Protein AF-A0A3D1LFY0-F1 (afdb_monomer_lite)

Secondary structure (DSSP, 8-state):
-------BS-TTSPPP-B-SS-SSB----SS-----TT-------SB-

Radius of gyration: 13.55 Å; chains: 1; bounding box: 28×20×37 Å

Sequence (48 aa):
MPKIKIHYFSPDAPRLQLTKTGDWIDLYCAQDMTLHAGDFALVPLGVS

Structure (mmCIF, N/CA/C/O backbone):
data_AF-A0A3D1LFY0-F1
#
_entry.id   AF-A0A3D1LFY0-F1
#
loop_
_atom_site.group_PDB
_atom_site.id
_atom_site.type_symbol
_atom_site.label_atom_id
_atom_site.label_alt_id
_atom_site.label_comp_id
_atom_site.label_asym_id
_atom_site.label_entity_id
_atom_site.label_seq_id
_atom_site.pdbx_PDB_ins_code
_atom_site.Cartn_x
_atom_site.Cartn_y
_atom_site.Cartn_z
_atom_site.occupancy
_atom_site.B_iso_or_equiv
_atom_site.auth_seq_id
_atom_site.auth_comp_id
_atom_site.auth_asym_id
_atom_site.auth_atom_id
_atom_site.pdbx_PDB_model_num
ATOM 1 N N . MET A 1 1 ? -18.564 -2.800 19.365 1.00 78.88 1 MET A N 1
ATOM 2 C CA . MET A 1 1 ? -18.038 -2.948 17.991 1.00 78.88 1 MET A CA 1
ATOM 3 C C . MET A 1 1 ? -16.593 -3.418 18.079 1.00 78.88 1 MET A C 1
ATOM 5 O O . MET A 1 1 ? -15.884 -2.887 18.936 1.00 78.88 1 MET A O 1
ATOM 9 N N . PRO A 1 2 ? -16.170 -4.416 17.286 1.00 88.94 2 PRO A N 1
ATOM 10 C CA . PRO A 1 2 ? -14.773 -4.840 17.251 1.00 88.94 2 PRO A CA 1
ATOM 11 C C . PRO A 1 2 ? -13.880 -3.676 16.807 1.00 88.94 2 PRO A C 1
ATOM 13 O O . PRO A 1 2 ? -14.292 -2.836 16.009 1.00 88.94 2 PRO A O 1
ATOM 16 N N . LYS A 1 3 ?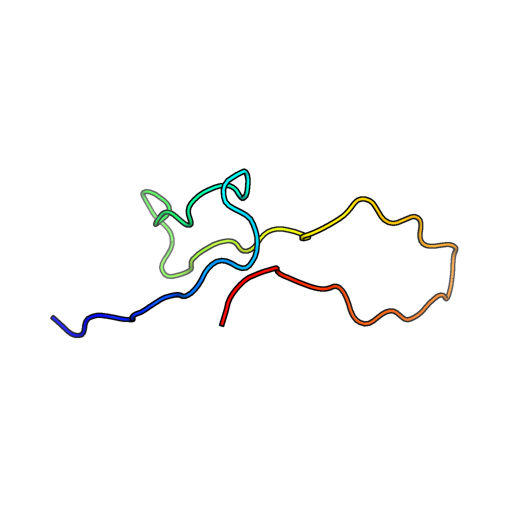 -12.668 -3.608 17.360 1.00 91.69 3 LYS A N 1
ATOM 17 C CA . LYS A 1 3 ? -11.657 -2.609 16.998 1.00 91.69 3 LYS A CA 1
ATOM 18 C C . LYS A 1 3 ? -10.463 -3.328 16.393 1.00 91.69 3 LYS A C 1
ATOM 20 O O . LYS A 1 3 ? -9.928 -4.240 17.019 1.00 91.69 3 LYS A O 1
ATOM 25 N N . ILE A 1 4 ? -10.039 -2.889 15.215 1.00 92.94 4 ILE A N 1
ATOM 26 C CA . ILE A 1 4 ? -8.820 -3.367 14.565 1.00 92.94 4 ILE A CA 1
ATOM 27 C C . ILE A 1 4 ? -7.696 -2.401 14.942 1.00 92.94 4 ILE A C 1
ATOM 29 O O . ILE A 1 4 ? -7.849 -1.185 14.816 1.00 92.94 4 ILE A O 1
ATOM 33 N N . LYS A 1 5 ? -6.590 -2.933 15.466 1.00 94.75 5 LYS A N 1
ATOM 34 C CA . LYS A 1 5 ? -5.363 -2.159 15.684 1.00 94.75 5 LYS A CA 1
ATOM 35 C C . LYS A 1 5 ? -4.546 -2.232 14.404 1.00 94.75 5 LYS A C 1
ATOM 37 O O . LYS A 1 5 ? -4.416 -3.316 13.855 1.00 94.75 5 LYS A O 1
ATOM 42 N N . ILE A 1 6 ? -4.024 -1.097 13.959 1.00 95.62 6 ILE A N 1
ATOM 43 C CA . ILE A 1 6 ? -3.267 -0.999 12.711 1.00 95.62 6 ILE A CA 1
ATOM 44 C C . ILE A 1 6 ? -1.940 -0.327 13.030 1.00 95.62 6 ILE A C 1
ATOM 46 O O . ILE A 1 6 ? -1.926 0.791 13.557 1.00 95.62 6 ILE A O 1
ATOM 50 N N . HIS A 1 7 ? -0.838 -1.004 12.728 1.00 96.62 7 HIS A N 1
ATOM 51 C CA . HIS A 1 7 ? 0.488 -0.408 12.742 1.00 96.62 7 HIS A CA 1
ATOM 52 C C . HIS A 1 7 ? 0.796 0.179 11.365 1.00 96.62 7 HIS A C 1
ATOM 54 O O . HIS A 1 7 ? 0.517 -0.445 10.349 1.00 96.62 7 HIS A O 1
ATOM 60 N N . TYR A 1 8 ? 1.365 1.383 11.340 1.00 97.50 8 TYR A N 1
ATOM 61 C CA . TYR A 1 8 ? 1.787 2.053 10.112 1.00 97.50 8 TYR A CA 1
ATOM 62 C C . TYR A 1 8 ? 3.306 2.142 10.126 1.00 97.50 8 TYR A C 1
ATOM 64 O O . TYR A 1 8 ? 3.872 2.677 11.080 1.00 97.50 8 TYR A O 1
ATOM 72 N N . PHE A 1 9 ? 3.948 1.643 9.071 1.00 96.62 9 PHE A N 1
ATOM 73 C CA . PHE A 1 9 ? 5.412 1.598 8.986 1.00 96.62 9 PHE A CA 1
ATOM 74 C C . PHE A 1 9 ? 6.045 2.953 8.629 1.00 96.62 9 PHE A C 1
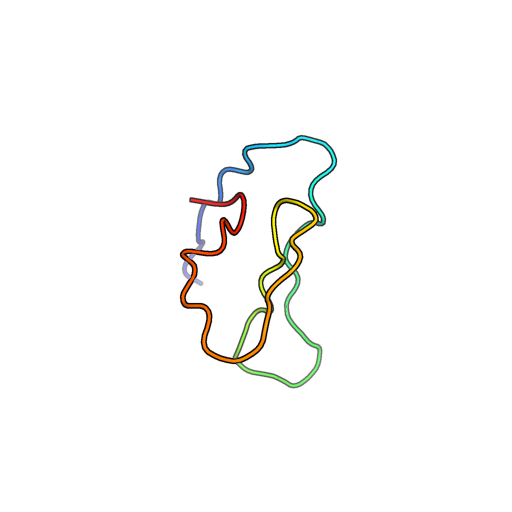ATOM 76 O O . PHE A 1 9 ? 7.248 3.124 8.804 1.00 96.62 9 PHE A O 1
ATOM 83 N N . SER A 1 10 ? 5.249 3.924 8.164 1.00 95.12 10 SER A N 1
ATOM 84 C CA . SER A 1 10 ? 5.678 5.303 7.903 1.00 95.12 10 SER A CA 1
ATOM 85 C C . SER A 1 10 ? 4.754 6.305 8.609 1.00 95.12 10 SER A C 1
ATOM 87 O O . SER A 1 10 ? 3.531 6.122 8.579 1.00 95.12 10 SER A O 1
ATOM 89 N N . PRO A 1 11 ? 5.294 7.372 9.233 1.00 93.44 11 PRO A N 1
ATOM 90 C CA . PRO A 1 11 ? 4.481 8.442 9.811 1.00 93.44 11 PRO A CA 1
ATOM 91 C C . PRO A 1 11 ? 3.723 9.250 8.748 1.00 93.44 11 PRO A C 1
ATOM 93 O O . PRO A 1 11 ? 2.653 9.776 9.053 1.00 93.44 11 PRO A O 1
ATOM 96 N N . ASP A 1 12 ? 4.241 9.287 7.519 1.00 92.62 12 ASP A N 1
ATOM 97 C CA . ASP A 1 12 ? 3.678 10.045 6.396 1.00 92.62 12 ASP A CA 1
ATOM 98 C C . ASP A 1 12 ? 2.619 9.248 5.617 1.00 92.62 12 ASP A C 1
ATOM 100 O O . ASP A 1 12 ? 1.987 9.769 4.698 1.00 92.62 12 ASP A O 1
ATOM 104 N N . ALA A 1 13 ? 2.404 7.977 5.976 1.00 93.81 13 ALA A N 1
ATOM 105 C CA . ALA A 1 13 ? 1.411 7.138 5.322 1.00 93.81 13 ALA A CA 1
ATOM 106 C C . ALA A 1 13 ? -0.013 7.697 5.526 1.00 93.81 13 ALA A C 1
ATOM 108 O O . ALA A 1 13 ? -0.394 8.039 6.658 1.00 93.81 13 ALA A O 1
ATOM 109 N N . PRO A 1 14 ? -0.844 7.738 4.467 1.00 93.12 14 PRO A N 1
ATOM 110 C CA . PRO A 1 14 ? -2.232 8.153 4.590 1.00 93.12 14 PRO A CA 1
ATOM 111 C C . PRO A 1 14 ? -2.981 7.211 5.536 1.00 93.12 14 PRO A C 1
ATOM 113 O O . PRO A 1 14 ? -2.849 5.986 5.478 1.00 93.12 14 PRO A O 1
ATOM 116 N N . ARG A 1 15 ? -3.783 7.785 6.437 1.00 94.31 15 ARG A N 1
ATOM 117 C CA . ARG A 1 15 ? -4.579 6.994 7.380 1.00 94.31 15 ARG A CA 1
ATOM 118 C C . ARG A 1 15 ? -5.771 6.378 6.665 1.00 94.31 15 ARG A C 1
ATOM 120 O O . ARG A 1 15 ? -6.501 7.085 5.973 1.00 94.31 15 ARG A O 1
ATOM 127 N N . LEU A 1 16 ? -5.977 5.080 6.882 1.00 95.19 16 LEU A N 1
ATOM 128 C CA . LEU A 1 16 ? -7.128 4.359 6.353 1.00 95.19 16 LEU A CA 1
ATOM 129 C C . LEU A 1 16 ? -8.427 4.960 6.894 1.00 95.19 16 LEU A C 1
ATOM 131 O O . LEU A 1 16 ? -8.528 5.286 8.081 1.00 95.19 16 LEU A O 1
ATOM 135 N N . GLN A 1 17 ? -9.423 5.087 6.023 1.00 92.94 17 GLN A N 1
ATOM 136 C CA . GLN A 1 17 ? -10.736 5.625 6.358 1.00 92.94 17 GLN A CA 1
ATOM 137 C C . GLN A 1 17 ? -11.822 4.747 5.753 1.00 92.94 17 GLN A C 1
ATOM 139 O O . GLN A 1 17 ? -11.647 4.170 4.682 1.00 92.94 17 GLN A O 1
ATOM 144 N N . LEU A 1 18 ? -12.955 4.664 6.445 1.00 91.69 18 LEU A N 1
ATOM 145 C CA . LEU A 1 18 ? -14.150 4.059 5.878 1.00 91.69 18 LEU 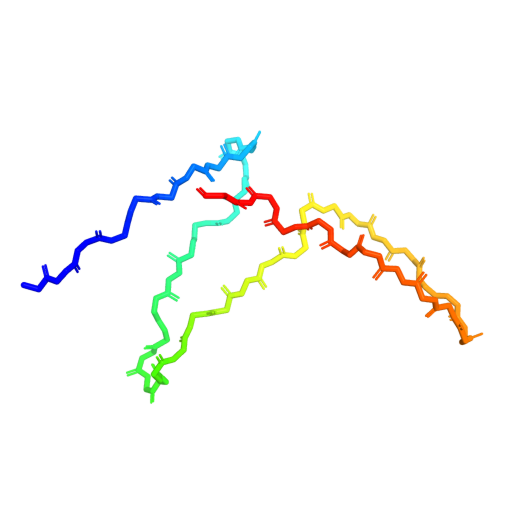A CA 1
ATOM 146 C C . LEU A 1 18 ? -14.706 4.977 4.795 1.00 91.69 18 LEU A C 1
ATOM 148 O O . LEU A 1 18 ? -14.796 6.196 4.973 1.00 91.69 18 LEU A O 1
ATOM 152 N N . THR A 1 19 ? -15.115 4.380 3.684 1.00 90.50 19 THR A N 1
ATOM 153 C CA . THR A 1 19 ? -15.878 5.102 2.671 1.00 90.50 19 THR A CA 1
ATOM 154 C C . THR A 1 19 ? -17.290 5.384 3.199 1.00 90.50 19 THR A C 1
ATOM 156 O O . THR A 1 19 ? -17.791 4.706 4.095 1.00 90.50 19 THR A O 1
ATOM 159 N N . LYS A 1 20 ? -17.959 6.418 2.671 1.00 89.56 20 LYS A N 1
ATOM 160 C CA . LYS A 1 20 ? -19.283 6.835 3.178 1.00 89.56 20 LYS A CA 1
ATOM 161 C C . LYS A 1 20 ? -20.387 5.798 2.939 1.00 89.56 20 LYS A C 1
ATOM 163 O O . LYS A 1 20 ? -21.399 5.835 3.628 1.00 89.56 20 LYS A O 1
ATOM 168 N N . THR A 1 21 ? -20.219 4.938 1.937 1.00 91.12 21 THR A N 1
ATOM 169 C CA . THR A 1 21 ? -21.270 4.036 1.439 1.00 91.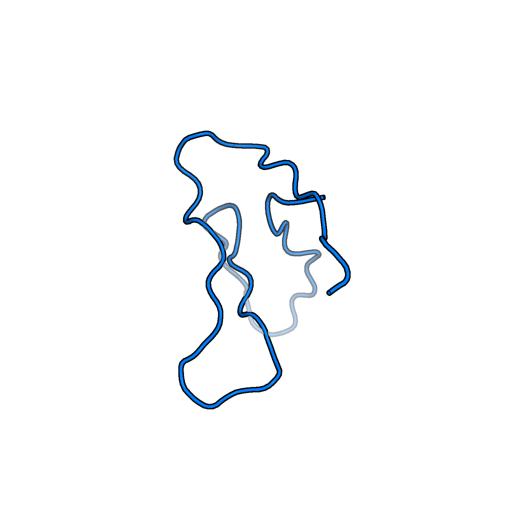12 21 THR A CA 1
ATOM 170 C C . THR A 1 21 ? -20.784 2.614 1.168 1.00 91.12 21 THR A C 1
ATOM 172 O O . THR A 1 21 ? -21.582 1.795 0.728 1.00 91.12 21 THR A O 1
ATOM 175 N N . GLY A 1 22 ? -19.496 2.322 1.351 1.00 87.88 22 GLY A N 1
ATOM 176 C CA . GLY A 1 22 ? -18.923 1.010 1.070 1.00 87.88 22 GLY A CA 1
ATOM 177 C C . GLY A 1 22 ? -18.637 0.230 2.347 1.00 87.88 22 GLY A C 1
ATOM 178 O O . GLY A 1 22 ? -18.225 0.797 3.355 1.00 87.88 22 GLY A O 1
ATOM 179 N N . ASP A 1 23 ? -18.789 -1.090 2.267 1.00 93.81 23 ASP A N 1
ATOM 180 C CA . ASP A 1 23 ? -18.491 -2.007 3.377 1.00 93.81 23 ASP A CA 1
ATOM 181 C C . ASP A 1 23 ? -16.981 -2.301 3.528 1.00 93.81 23 ASP A C 1
ATOM 183 O O . ASP A 1 23 ? -16.569 -3.053 4.410 1.00 93.81 23 ASP A O 1
ATOM 187 N N . TRP A 1 24 ? -16.151 -1.734 2.645 1.00 94.25 24 TRP A N 1
ATOM 188 C CA . TRP A 1 24 ? -14.725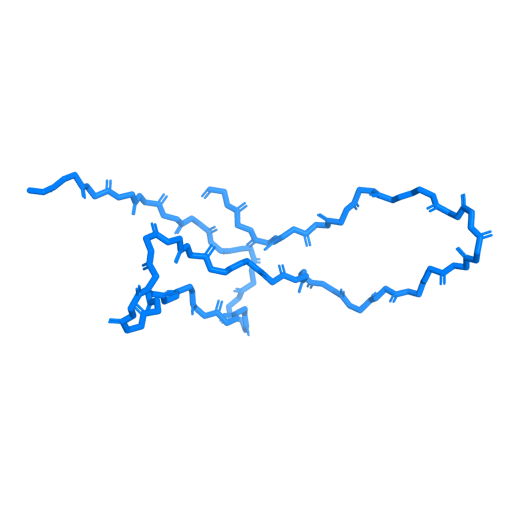 -2.027 2.490 1.00 94.25 24 TRP A CA 1
ATOM 189 C C . TRP A 1 24 ? -13.876 -0.789 2.817 1.00 94.25 24 TRP A C 1
ATOM 191 O O . TRP A 1 24 ? -14.353 0.349 2.775 1.00 94.25 24 TRP A O 1
ATOM 201 N N . ILE A 1 25 ? -12.605 -1.027 3.147 1.00 94.25 25 ILE A N 1
ATOM 202 C CA . ILE A 1 25 ? -11.593 0.006 3.397 1.00 94.25 25 ILE A CA 1
ATOM 203 C C . ILE A 1 25 ? -10.540 -0.090 2.297 1.00 94.25 25 ILE A C 1
ATOM 205 O O . ILE A 1 25 ? -9.958 -1.157 2.095 1.00 94.25 25 ILE A O 1
ATOM 209 N N . ASP A 1 26 ? -10.272 1.030 1.633 1.00 94.19 26 ASP A N 1
ATOM 210 C CA . ASP A 1 26 ? -9.231 1.115 0.611 1.00 94.19 26 ASP A CA 1
ATOM 211 C C . ASP A 1 26 ? -7.840 1.080 1.254 1.00 94.19 26 ASP A C 1
ATOM 213 O O . ASP A 1 26 ? -7.607 1.720 2.282 1.00 94.19 26 ASP A O 1
ATOM 217 N N . LEU A 1 27 ? -6.909 0.350 0.634 1.00 96.06 27 LEU A N 1
ATOM 218 C CA . LEU A 1 27 ? -5.494 0.302 1.015 1.00 96.06 27 LEU A CA 1
ATOM 219 C C . LEU A 1 27 ? -4.647 1.057 -0.014 1.00 96.06 27 LEU A C 1
ATOM 221 O O . LEU A 1 27 ? -5.044 1.214 -1.168 1.00 96.06 27 LEU A O 1
ATOM 225 N N . TYR A 1 28 ? -3.464 1.500 0.405 1.00 95.56 28 TYR A N 1
ATOM 226 C CA . TYR A 1 28 ? -2.562 2.310 -0.415 1.00 95.56 28 TYR A CA 1
ATOM 227 C C . TYR A 1 28 ? -1.247 1.577 -0.670 1.00 95.56 28 TYR A C 1
ATOM 229 O O . TYR A 1 28 ? -0.770 0.838 0.191 1.00 95.56 28 TYR A O 1
ATOM 237 N N . CYS A 1 29 ? -0.630 1.823 -1.827 1.00 96.69 29 CYS A N 1
ATOM 238 C CA . CYS A 1 29 ? 0.756 1.429 -2.065 1.00 96.69 29 CYS A CA 1
ATOM 239 C C . CYS A 1 29 ? 1.676 2.221 -1.128 1.00 96.69 29 CYS A C 1
ATOM 241 O O . CYS A 1 29 ? 1.563 3.441 -1.026 1.00 96.69 29 CYS A O 1
ATOM 243 N N . ALA A 1 30 ? 2.604 1.540 -0.462 1.00 96.62 30 ALA A N 1
ATOM 244 C CA . ALA A 1 30 ? 3.535 2.171 0.474 1.00 96.62 30 ALA A CA 1
ATOM 245 C C . ALA A 1 30 ? 4.689 2.919 -0.211 1.00 96.62 30 ALA A C 1
ATOM 247 O O . ALA A 1 30 ? 5.426 3.647 0.449 1.00 96.62 30 ALA A O 1
ATOM 248 N N . GLN A 1 31 ? 4.876 2.700 -1.511 1.00 94.81 31 GLN A N 1
ATOM 249 C CA . GLN A 1 31 ? 5.945 3.289 -2.304 1.00 94.81 31 GLN A CA 1
ATOM 250 C C . GLN A 1 31 ? 5.510 3.421 -3.762 1.00 94.81 31 GLN A C 1
ATOM 252 O O . GLN A 1 31 ? 4.648 2.669 -4.229 1.00 94.81 31 GLN A O 1
ATOM 257 N N . ASP A 1 32 ? 6.163 4.325 -4.486 1.00 96.06 32 ASP A N 1
ATOM 258 C CA . ASP A 1 32 ? 6.028 4.410 -5.935 1.00 96.06 32 ASP A CA 1
ATOM 259 C C . ASP A 1 32 ? 6.613 3.155 -6.592 1.00 96.06 32 ASP A C 1
ATOM 261 O O . ASP A 1 32 ? 7.681 2.658 -6.219 1.00 96.06 32 ASP A O 1
ATOM 265 N N . MET A 1 33 ? 5.892 2.620 -7.575 1.00 96.62 33 MET A N 1
ATOM 266 C CA . MET A 1 33 ? 6.278 1.416 -8.307 1.00 96.62 33 MET A CA 1
ATOM 267 C C . MET A 1 33 ? 5.942 1.588 -9.785 1.00 96.62 33 MET A C 1
ATOM 269 O O . MET A 1 33 ? 4.907 2.146 -10.137 1.00 96.62 33 MET A O 1
ATOM 273 N N . THR A 1 34 ? 6.810 1.082 -10.655 1.00 97.81 34 THR A N 1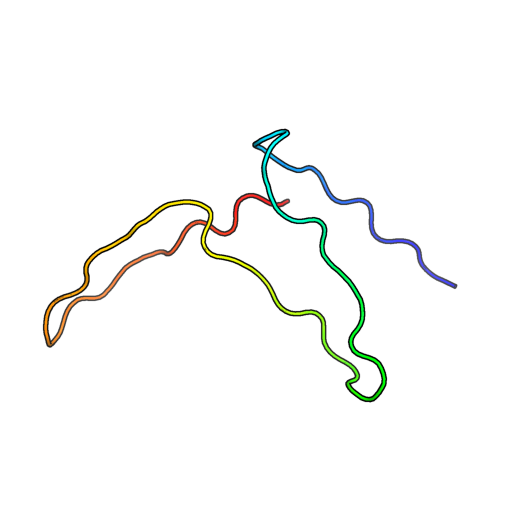
ATOM 274 C CA . THR A 1 34 ? 6.543 0.959 -12.093 1.00 97.81 34 THR A CA 1
ATOM 275 C C . THR A 1 34 ? 6.386 -0.519 -12.415 1.00 97.81 34 THR A C 1
ATOM 277 O O . THR A 1 34 ? 7.236 -1.313 -12.022 1.00 97.81 34 THR A O 1
ATOM 280 N N . LEU A 1 35 ? 5.302 -0.882 -13.101 1.00 97.69 35 LEU A N 1
ATOM 281 C CA . LEU A 1 35 ? 5.078 -2.234 -13.608 1.00 97.69 35 LEU A CA 1
ATOM 282 C C . LEU A 1 35 ? 5.016 -2.188 -15.134 1.00 97.69 35 LEU A C 1
ATOM 284 O O . LEU A 1 35 ? 4.341 -1.329 -15.707 1.00 97.69 35 LEU A O 1
ATOM 288 N N . HIS A 1 36 ? 5.701 -3.120 -15.788 1.00 97.94 36 HIS A N 1
ATOM 289 C CA . HIS A 1 36 ? 5.617 -3.338 -17.225 1.00 97.94 36 HIS A CA 1
ATOM 290 C C . HIS A 1 36 ? 4.609 -4.446 -17.555 1.00 97.94 36 HIS A C 1
ATOM 292 O O . HIS A 1 36 ? 4.115 -5.172 -16.690 1.00 97.94 36 HIS A O 1
ATOM 298 N N . ALA A 1 37 ? 4.251 -4.556 -18.834 1.00 98.25 37 ALA A N 1
ATOM 299 C CA . ALA A 1 37 ? 3.280 -5.544 -19.281 1.00 98.25 37 ALA A CA 1
ATOM 300 C C . ALA A 1 37 ? 3.772 -6.973 -18.990 1.00 98.25 37 ALA A C 1
ATOM 302 O O . ALA A 1 37 ? 4.817 -7.386 -19.486 1.00 98.25 37 ALA A O 1
ATOM 303 N N . GLY A 1 38 ? 2.976 -7.722 -18.222 1.00 97.94 38 GLY A N 1
ATOM 304 C CA . GLY A 1 38 ? 3.280 -9.097 -17.820 1.00 97.94 38 GLY A CA 1
ATOM 305 C C . GLY A 1 38 ? 4.013 -9.227 -16.482 1.00 97.94 38 GLY A C 1
ATOM 306 O O . GLY A 1 38 ? 4.198 -10.352 -16.022 1.00 97.94 38 GLY A O 1
ATOM 307 N N . ASP A 1 39 ? 4.381 -8.117 -15.838 1.00 98.12 39 ASP A N 1
ATOM 308 C CA . ASP A 1 39 ? 5.035 -8.161 -14.532 1.00 98.12 39 ASP A CA 1
ATOM 309 C C . ASP A 1 39 ? 4.082 -8.645 -13.434 1.00 98.12 39 ASP A C 1
ATOM 311 O O . ASP A 1 39 ? 2.906 -8.275 -13.368 1.00 98.12 39 ASP A O 1
ATOM 315 N N . PHE A 1 40 ? 4.635 -9.435 -12.517 1.00 97.62 40 PHE A N 1
ATOM 316 C CA . PHE A 1 40 ? 4.014 -9.776 -11.244 1.00 97.62 40 PHE A CA 1
ATOM 317 C C . PHE A 1 40 ? 4.817 -9.141 -10.110 1.00 97.62 40 PHE A C 1
ATOM 319 O O . PHE A 1 40 ? 6.042 -9.261 -10.071 1.00 97.62 40 PHE A O 1
ATOM 326 N N . ALA A 1 41 ? 4.128 -8.508 -9.160 1.00 97.19 41 ALA A N 1
ATOM 327 C CA . ALA A 1 41 ? 4.763 -7.886 -8.008 1.00 97.19 41 ALA A CA 1
ATOM 328 C C . ALA A 1 41 ? 3.970 -8.124 -6.721 1.00 97.19 41 ALA A C 1
ATOM 330 O O . ALA A 1 41 ? 2.738 -8.122 -6.714 1.00 97.19 41 ALA A O 1
ATOM 331 N N . LEU A 1 42 ? 4.699 -8.251 -5.611 1.00 97.62 42 LEU A N 1
ATOM 332 C CA . LEU A 1 42 ? 4.139 -8.084 -4.275 1.00 97.62 42 LEU A CA 1
ATOM 333 C C . LEU A 1 42 ? 4.197 -6.601 -3.919 1.00 97.62 42 LEU A C 1
ATOM 335 O O . LEU A 1 42 ? 5.273 -6.054 -3.680 1.00 97.62 42 LEU A O 1
ATOM 339 N N . VAL A 1 43 ? 3.035 -5.953 -3.913 1.00 97.44 43 VAL A N 1
ATOM 340 C CA . VAL A 1 43 ? 2.919 -4.526 -3.608 1.00 97.44 43 VAL A CA 1
ATOM 341 C C . VAL A 1 43 ? 2.866 -4.339 -2.089 1.00 97.44 43 VAL A C 1
ATOM 343 O O . VAL A 1 43 ? 1.938 -4.843 -1.448 1.00 97.44 43 VAL A O 1
ATOM 346 N N . PRO A 1 44 ? 3.832 -3.633 -1.479 1.00 96.88 44 PRO A N 1
ATOM 347 C CA . PRO A 1 44 ? 3.791 -3.353 -0.053 1.00 96.88 44 PRO A CA 1
ATOM 348 C C . PRO A 1 44 ? 2.686 -2.335 0.252 1.00 96.88 44 PRO A C 1
ATOM 350 O O . PRO A 1 44 ? 2.589 -1.299 -0.405 1.00 96.88 44 PRO A O 1
ATOM 353 N N . LEU A 1 45 ? 1.879 -2.613 1.280 1.00 97.38 45 LEU A N 1
ATOM 354 C CA . LEU A 1 45 ? 0.750 -1.757 1.681 1.00 97.38 45 LEU A CA 1
ATOM 355 C C . LEU A 1 45 ? 1.049 -0.869 2.899 1.00 97.38 45 LEU A C 1
ATOM 357 O O . LEU A 1 45 ? 0.254 -0.008 3.260 1.00 97.38 45 LEU A O 1
ATOM 361 N N . GLY A 1 46 ? 2.192 -1.078 3.558 1.00 96.81 46 GLY A N 1
ATOM 362 C CA . GLY A 1 46 ? 2.662 -0.186 4.623 1.00 96.81 46 GLY A CA 1
ATOM 363 C C . GLY A 1 46 ? 1.865 -0.261 5.929 1.00 96.81 46 GLY A C 1
ATOM 364 O O . GLY A 1 46 ? 2.057 0.598 6.796 1.00 96.81 46 GLY A O 1
ATOM 365 N N . VAL A 1 47 ? 1.041 -1.300 6.105 1.00 97.19 47 VAL A N 1
ATOM 366 C CA . VAL A 1 47 ? 0.259 -1.557 7.323 1.00 97.19 47 VAL A CA 1
ATOM 367 C C . VAL A 1 47 ? 0.285 -3.033 7.741 1.00 97.19 47 VAL A C 1
ATOM 369 O O . VAL A 1 47 ? 0.409 -3.910 6.885 1.00 97.19 47 VAL A O 1
ATOM 372 N N . SER A 1 48 ? 0.157 -3.301 9.047 1.00 93.69 48 SER A N 1
ATOM 373 C CA . SER A 1 48 ? -0.016 -4.644 9.644 1.00 93.69 48 SER A CA 1
ATOM 374 C C . SER A 1 48 ? -0.922 -4.620 10.868 1.00 93.69 48 SER A C 1
ATOM 376 O O . SER A 1 48 ? -0.844 -3.608 11.609 1.00 93.69 48 SER A O 1
#

Foldseek 3Di:
DDDDDKDFQDPPDDDWDDDPPDPDIDFDQPDDDDDDPPDDDDGDRRMD

pLDDT: mean 94.65, std 3.45, range [78.88, 98.25]